Protein AF-A0A358A382-F1 (afdb_monomer_lite)

pLDDT: mean 93.75, std 5.99, range [63.0, 98.06]

Secondary structure (DSSP, 8-state):
-TTS-----THHHHHHHHHHHHHHHH-S--TTHHHHHHHHHTTT-HHHHHHHHHHHHHTT---HHHHHTTT---

Foldseek 3Di:
DVPDDDDDDPVVVVVVVVLLVLLVQLPADCFLVVQLVVCCVVVHNVVSLSVRSSVCSVVSHHNQNSCVVVVDHD

Radius of gyration: 12.21 Å; chains: 1; bounding box: 26×28×28 Å

Sequence (74 aa):
RYRRPWNWHDDLLADAEARLARWRRAGLGDAALDATRAALDDDLDTPTALAAIDAAAEAGRGGSSAAELLGVEL

Structure (mmCIF, N/CA/C/O backbone):
data_AF-A0A358A382-F1
#
_entry.id   AF-A0A358A382-F1
#
loop_
_atom_site.group_PDB
_atom_site.id
_atom_site.type_symbol
_atom_site.label_atom_id
_atom_site.label_alt_id
_atom_site.label_comp_id
_atom_site.label_asym_id
_atom_site.label_entity_id
_atom_site.label_seq_id
_atom_site.pdbx_PDB_ins_code
_atom_site.Cartn_x
_atom_site.Cartn_y
_atom_site.Cartn_z
_atom_site.occupancy
_atom_site.B_iso_or_equiv
_atom_site.auth_seq_id
_atom_site.auth_comp_id
_atom_site.auth_asym_id
_atom_site.auth_atom_id
_atom_site.pdbx_PDB_model_num
ATOM 1 N N . ARG A 1 1 ? 6.752 -3.101 -10.982 1.00 63.00 1 ARG A N 1
ATOM 2 C CA . ARG A 1 1 ? 7.290 -4.467 -10.775 1.00 63.00 1 ARG A CA 1
ATOM 3 C C . ARG A 1 1 ? 8.800 -4.362 -10.678 1.00 63.00 1 ARG A C 1
ATOM 5 O O . ARG A 1 1 ? 9.395 -3.827 -11.607 1.00 63.00 1 ARG A O 1
ATOM 12 N N . TYR A 1 2 ? 9.394 -4.847 -9.592 1.00 76.88 2 TYR A N 1
ATOM 13 C CA . TYR A 1 2 ? 10.825 -4.671 -9.305 1.00 76.88 2 TYR A CA 1
ATOM 14 C C . TYR A 1 2 ? 11.758 -5.242 -10.393 1.00 76.88 2 TYR A C 1
ATOM 16 O O . TYR A 1 2 ? 12.887 -4.800 -10.546 1.00 76.88 2 TYR A O 1
ATOM 24 N N . ARG A 1 3 ? 11.269 -6.204 -11.189 1.00 80.69 3 ARG A N 1
ATOM 25 C CA . ARG A 1 3 ? 12.021 -6.873 -12.266 1.00 80.69 3 ARG A CA 1
ATOM 26 C C . ARG A 1 3 ? 12.041 -6.119 -13.597 1.00 80.69 3 ARG A C 1
ATOM 28 O O . ARG A 1 3 ? 12.642 -6.610 -14.548 1.00 80.69 3 ARG A O 1
ATOM 35 N N . ARG A 1 4 ? 11.335 -4.989 -13.713 1.00 77.25 4 ARG A N 1
ATOM 36 C CA . ARG A 1 4 ? 11.341 -4.179 -14.938 1.00 77.25 4 ARG A CA 1
ATOM 37 C C . ARG A 1 4 ? 12.324 -3.021 -14.788 1.00 77.25 4 ARG A C 1
ATOM 39 O O . ARG A 1 4 ? 12.361 -2.429 -13.712 1.00 77.25 4 ARG A O 1
ATOM 46 N N . PRO A 1 5 ? 13.085 -2.683 -15.845 1.00 80.56 5 PRO A N 1
ATOM 47 C CA . PRO A 1 5 ? 13.908 -1.485 -15.829 1.00 80.56 5 PRO A CA 1
ATOM 48 C C . PRO A 1 5 ? 13.018 -0.275 -15.556 1.00 80.56 5 PRO A C 1
ATOM 50 O O . PRO A 1 5 ? 11.901 -0.177 -16.074 1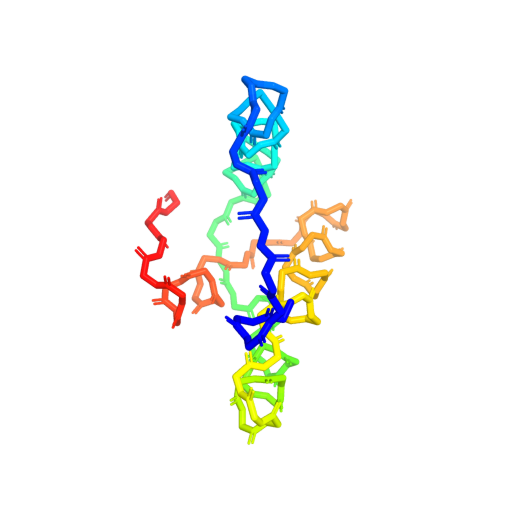.00 80.56 5 PRO A O 1
ATOM 53 N N . TRP A 1 6 ? 13.514 0.620 -14.715 1.00 84.44 6 TRP A N 1
ATOM 54 C CA . TRP A 1 6 ? 12.815 1.827 -14.323 1.00 84.44 6 TRP A CA 1
ATOM 55 C C . TRP A 1 6 ? 13.812 2.969 -14.198 1.00 84.44 6 TRP A C 1
ATOM 57 O O . TRP A 1 6 ? 14.929 2.772 -13.718 1.00 84.44 6 TRP A O 1
ATOM 67 N N . ASN A 1 7 ? 13.391 4.144 -14.653 1.00 84.38 7 ASN A N 1
ATOM 68 C CA . ASN A 1 7 ? 14.183 5.357 -14.592 1.00 84.38 7 ASN A CA 1
ATOM 69 C C . ASN A 1 7 ? 13.626 6.256 -13.499 1.00 84.38 7 ASN A C 1
ATOM 71 O O . ASN A 1 7 ? 12.421 6.490 -13.437 1.00 84.38 7 ASN A O 1
ATOM 75 N N . TRP A 1 8 ? 14.531 6.786 -12.686 1.00 84.81 8 TRP A N 1
ATOM 76 C CA . TRP A 1 8 ? 14.217 7.870 -11.772 1.00 84.81 8 TRP A CA 1
ATOM 77 C C . TRP A 1 8 ? 13.975 9.175 -12.545 1.00 84.81 8 TRP A C 1
ATOM 79 O O . TRP A 1 8 ? 14.676 9.471 -13.513 1.00 84.81 8 TRP A O 1
ATOM 89 N N . HIS A 1 9 ? 13.001 9.954 -12.086 1.00 88.38 9 HIS A N 1
ATOM 90 C CA . HIS A 1 9 ? 12.691 11.319 -12.496 1.00 88.38 9 HIS A CA 1
ATOM 91 C C . HIS A 1 9 ? 12.020 12.038 -11.317 1.00 88.38 9 HIS A C 1
ATOM 93 O O . HIS A 1 9 ? 11.344 11.396 -10.513 1.00 88.38 9 HIS A O 1
ATOM 99 N N . ASP A 1 10 ? 12.215 13.353 -11.202 1.00 88.19 10 ASP A N 1
ATOM 100 C CA . ASP A 1 10 ? 11.861 14.118 -9.994 1.00 88.19 10 ASP A CA 1
ATOM 101 C C . ASP A 1 10 ? 10.366 14.062 -9.643 1.00 88.19 10 ASP A C 1
ATOM 103 O O . ASP A 1 10 ? 10.010 14.029 -8.465 1.00 88.19 10 ASP A O 1
ATOM 107 N N . ASP A 1 11 ? 9.492 13.939 -10.646 1.00 89.75 11 ASP A N 1
ATOM 108 C CA . ASP A 1 11 ? 8.043 13.798 -10.446 1.00 89.75 11 ASP A CA 1
ATOM 109 C C . ASP A 1 11 ? 7.677 12.584 -9.573 1.00 89.75 11 ASP A C 1
ATOM 111 O O . ASP A 1 11 ? 6.684 12.610 -8.849 1.00 89.75 11 ASP A O 1
ATOM 115 N N . LEU A 1 12 ? 8.506 11.532 -9.570 1.00 90.94 12 LEU A N 1
ATOM 116 C CA . LEU A 1 12 ? 8.265 10.338 -8.754 1.00 90.94 12 LEU A CA 1
ATOM 117 C C . LEU A 1 12 ? 8.372 10.628 -7.263 1.00 90.94 12 LEU A C 1
ATOM 119 O O . LEU A 1 12 ? 7.673 9.995 -6.471 1.00 90.94 12 LEU A O 1
ATOM 123 N N . LEU A 1 13 ? 9.240 11.566 -6.877 1.00 92.75 13 LEU A N 1
ATOM 124 C CA . LEU A 1 13 ? 9.341 11.987 -5.488 1.00 92.75 13 LEU A CA 1
ATOM 125 C C . LEU A 1 13 ? 8.093 12.767 -5.080 1.00 92.75 13 LEU A C 1
ATOM 127 O O . LEU A 1 13 ? 7.510 12.466 -4.042 1.00 92.75 13 LEU A O 1
ATOM 131 N N . ALA A 1 14 ? 7.645 13.700 -5.923 1.00 94.25 14 ALA A N 1
ATOM 132 C CA . ALA A 1 14 ? 6.447 14.495 -5.660 1.00 94.25 14 ALA A CA 1
ATOM 133 C C . ALA A 1 14 ? 5.193 13.608 -5.530 1.00 94.25 14 ALA A C 1
ATOM 135 O O . ALA A 1 14 ? 4.399 13.765 -4.598 1.00 94.25 14 ALA A O 1
ATOM 136 N N . ASP A 1 15 ? 5.052 12.616 -6.412 1.00 93.44 15 ASP A N 1
ATOM 137 C CA . ASP A 1 15 ? 3.971 11.631 -6.353 1.00 93.44 15 ASP A CA 1
ATOM 138 C C . ASP A 1 15 ? 4.044 10.768 -5.083 1.00 93.44 15 ASP A C 1
ATOM 140 O O . ASP A 1 15 ? 3.021 10.500 -4.441 1.00 93.44 15 ASP A O 1
ATOM 144 N N . ALA A 1 16 ? 5.249 10.340 -4.690 1.00 93.88 16 ALA A N 1
ATOM 145 C CA . ALA A 1 16 ? 5.457 9.550 -3.480 1.00 93.88 16 ALA A CA 1
ATOM 146 C C . ALA A 1 16 ? 5.140 10.348 -2.205 1.00 93.88 16 ALA A C 1
ATOM 148 O O . ALA A 1 16 ? 4.491 9.818 -1.301 1.00 93.88 16 ALA A O 1
ATOM 149 N N . GLU A 1 17 ? 5.524 11.625 -2.140 1.00 96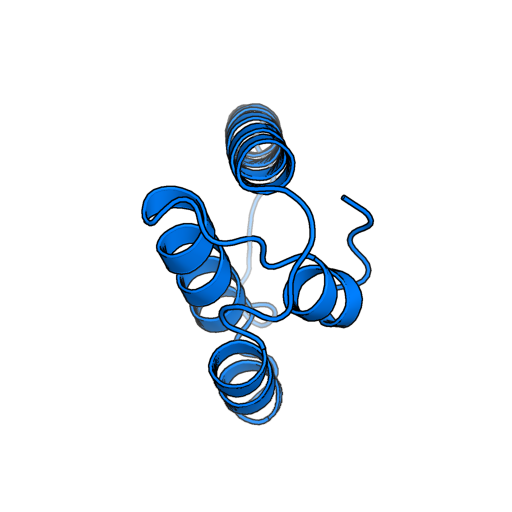.19 17 GLU A N 1
ATOM 150 C CA . GLU A 1 17 ? 5.191 12.526 -1.031 1.00 96.19 17 GLU A CA 1
ATOM 151 C C . GLU A 1 17 ? 3.677 12.736 -0.912 1.00 96.19 17 GLU A C 1
ATOM 153 O O . GLU A 1 17 ? 3.111 12.620 0.181 1.00 96.19 17 GLU A O 1
ATOM 158 N N . ALA A 1 18 ? 2.994 12.977 -2.036 1.00 96.25 18 ALA A N 1
ATOM 159 C CA . ALA A 1 18 ? 1.543 13.137 -2.066 1.00 96.25 18 ALA A CA 1
ATOM 160 C C . ALA A 1 18 ? 0.812 11.859 -1.619 1.00 96.25 18 ALA A C 1
ATOM 162 O O . ALA A 1 18 ? -0.172 11.931 -0.868 1.00 96.25 18 ALA A O 1
ATOM 163 N N . ARG A 1 19 ? 1.306 10.687 -2.042 1.00 96.62 19 ARG A N 1
ATOM 164 C CA . ARG A 1 19 ? 0.804 9.380 -1.594 1.00 96.62 19 ARG A CA 1
ATOM 165 C C . ARG A 1 19 ? 1.003 9.201 -0.088 1.00 96.62 19 ARG A C 1
ATOM 167 O O . ARG A 1 19 ? 0.031 8.927 0.616 1.00 96.62 19 ARG A O 1
ATOM 174 N N . LEU A 1 20 ? 2.211 9.437 0.424 1.00 96.31 20 LEU A N 1
ATOM 175 C CA . LEU A 1 20 ? 2.516 9.295 1.851 1.00 96.31 20 LEU A CA 1
ATOM 176 C C . LEU A 1 20 ? 1.652 10.227 2.712 1.00 96.31 20 LEU A C 1
ATOM 178 O O . LEU A 1 20 ? 1.093 9.811 3.727 1.00 96.31 20 LEU A O 1
ATOM 182 N N . ALA A 1 21 ? 1.468 11.477 2.281 1.00 96.81 21 ALA A N 1
ATOM 183 C CA . ALA A 1 21 ? 0.603 12.430 2.968 1.00 96.81 21 ALA A CA 1
ATOM 184 C C . ALA A 1 21 ? -0.862 11.961 3.021 1.00 96.81 21 ALA A C 1
ATOM 186 O O . ALA A 1 21 ? -1.556 12.203 4.011 1.00 96.81 21 ALA A O 1
ATOM 187 N N . ARG A 1 22 ? -1.358 11.280 1.978 1.00 96.69 22 ARG A N 1
ATOM 188 C CA . ARG A 1 22 ? -2.708 10.695 1.973 1.00 96.69 22 ARG A CA 1
ATOM 189 C C . ARG A 1 22 ? -2.837 9.576 2.999 1.00 96.69 22 ARG A C 1
ATOM 191 O O . ARG A 1 22 ? -3.816 9.564 3.739 1.00 96.69 22 ARG A O 1
ATOM 198 N N . TRP A 1 23 ? -1.851 8.689 3.067 1.00 97.19 23 TRP A N 1
ATOM 199 C CA . TRP A 1 23 ? -1.859 7.572 4.008 1.00 97.19 23 TRP A CA 1
ATOM 200 C C . TRP A 1 23 ? -1.811 8.058 5.457 1.00 97.19 23 TRP A C 1
ATOM 202 O O . TRP A 1 23 ? -2.632 7.636 6.266 1.00 97.19 23 TRP A O 1
ATOM 212 N N . ARG A 1 24 ? -0.959 9.045 5.761 1.00 96.62 24 ARG A N 1
ATOM 213 C CA . ARG A 1 24 ? -0.912 9.689 7.085 1.00 96.62 24 ARG A CA 1
ATOM 214 C C . ARG A 1 24 ? -2.245 10.300 7.503 1.00 96.62 24 ARG A C 1
ATOM 216 O O . ARG A 1 24 ? -2.666 10.146 8.645 1.00 96.62 24 ARG A O 1
ATOM 223 N N . ARG A 1 25 ? -2.941 10.974 6.579 1.00 96.75 25 ARG A N 1
ATOM 224 C CA . ARG A 1 25 ? -4.261 11.569 6.857 1.00 96.75 25 ARG A CA 1
ATOM 225 C C . ARG A 1 25 ? -5.347 10.534 7.146 1.00 96.75 25 ARG A C 1
ATOM 227 O O . ARG A 1 25 ? -6.291 10.869 7.851 1.00 96.75 25 ARG A O 1
ATOM 234 N N . ALA A 1 26 ? -5.236 9.323 6.604 1.00 95.75 26 ALA A N 1
ATOM 235 C CA . ALA A 1 26 ? -6.173 8.239 6.897 1.00 95.75 26 ALA A CA 1
ATOM 236 C C . ALA A 1 26 ? -5.991 7.665 8.316 1.00 95.75 26 ALA A C 1
ATOM 238 O O . ALA A 1 26 ? -6.909 7.040 8.842 1.00 95.75 26 ALA A O 1
ATOM 239 N N . GLY A 1 27 ? -4.841 7.924 8.948 1.00 91.62 27 GLY A N 1
ATOM 240 C CA . GLY A 1 27 ? -4.541 7.544 10.324 1.00 91.62 27 GLY A CA 1
ATOM 241 C C . GLY A 1 27 ? -4.047 6.106 10.480 1.00 91.62 27 GLY A C 1
ATOM 242 O O . GLY A 1 27 ? -3.740 5.411 9.511 1.00 91.62 27 GLY A O 1
ATOM 243 N N . LEU A 1 28 ? -3.951 5.669 11.736 1.00 95.12 28 LEU A N 1
ATOM 244 C CA . LEU A 1 28 ? -3.516 4.320 12.094 1.00 95.12 28 LEU A CA 1
ATOM 245 C C . LEU A 1 28 ? -4.637 3.298 11.869 1.00 95.12 28 LEU A C 1
ATOM 247 O O . LEU A 1 28 ? -5.815 3.605 12.056 1.00 95.12 28 LEU A O 1
ATOM 251 N N . GLY A 1 29 ? -4.265 2.076 11.496 1.00 95.69 29 GLY A N 1
ATOM 252 C CA . GLY A 1 29 ? -5.201 0.966 11.331 1.00 95.69 29 GLY A CA 1
ATOM 253 C C . GLY A 1 29 ? -4.624 -0.207 10.542 1.00 95.69 29 GLY A C 1
ATOM 254 O O . GLY A 1 29 ? -3.493 -0.168 10.056 1.00 95.69 29 GLY A O 1
ATOM 255 N N . ASP A 1 30 ? -5.433 -1.252 10.411 1.00 96.94 30 ASP A N 1
ATOM 256 C CA . ASP A 1 30 ? -5.109 -2.514 9.743 1.00 96.94 30 ASP A CA 1
ATOM 257 C C . ASP A 1 30 ? -5.807 -2.671 8.380 1.00 96.94 30 ASP A C 1
ATOM 259 O O . ASP A 1 30 ? -5.814 -3.754 7.787 1.00 96.94 30 ASP A O 1
ATOM 263 N N . ALA A 1 31 ? -6.384 -1.593 7.839 1.00 97.19 31 ALA A N 1
ATOM 264 C CA . ALA A 1 31 ? -7.031 -1.651 6.539 1.00 97.19 31 ALA A CA 1
ATOM 265 C C . ALA A 1 31 ? -6.023 -2.038 5.447 1.00 97.19 31 ALA A C 1
ATOM 267 O O . ALA A 1 31 ? -4.851 -1.670 5.489 1.00 97.19 31 ALA A O 1
ATOM 268 N N . ALA A 1 32 ? -6.508 -2.786 4.453 1.00 96.69 32 ALA A N 1
ATOM 269 C CA . ALA A 1 32 ? -5.710 -3.353 3.363 1.00 96.69 32 ALA A CA 1
ATOM 270 C C . ALA A 1 32 ? -4.619 -4.358 3.781 1.00 96.69 32 ALA A C 1
ATOM 272 O O . ALA A 1 32 ? -3.881 -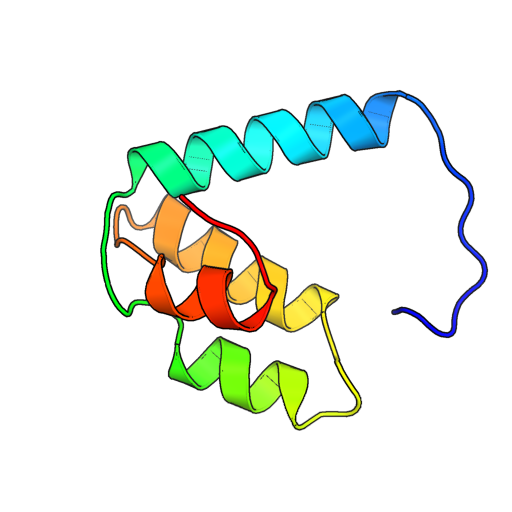4.809 2.908 1.00 96.69 32 ALA A O 1
ATOM 273 N N . LEU 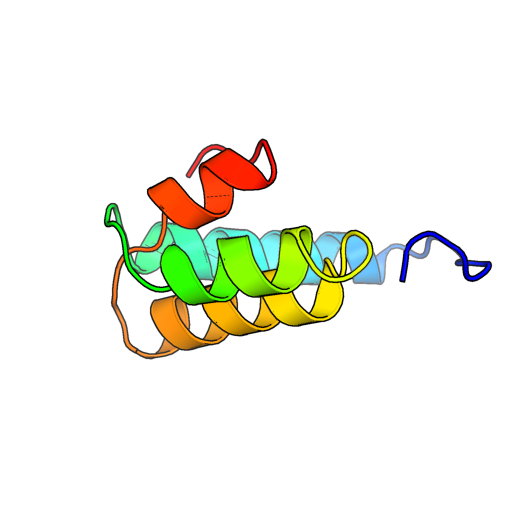A 1 33 ? -4.533 -4.773 5.051 1.00 97.50 33 LEU A N 1
ATOM 274 C CA . LEU A 1 33 ? -3.495 -5.698 5.516 1.00 97.50 33 LEU A CA 1
ATOM 275 C C . LEU A 1 33 ? -3.503 -7.038 4.763 1.00 97.50 33 LEU A C 1
ATOM 277 O O . LEU A 1 33 ? -2.473 -7.445 4.229 1.00 97.50 33 LEU A O 1
ATOM 281 N N . ASP A 1 34 ? -4.657 -7.698 4.651 1.00 98.00 34 ASP A N 1
ATOM 282 C CA . ASP A 1 34 ? -4.747 -8.999 3.971 1.00 98.00 34 ASP A CA 1
ATOM 283 C C . ASP A 1 34 ? -4.524 -8.888 2.459 1.00 98.00 34 ASP A C 1
ATOM 285 O O . ASP A 1 34 ? -3.842 -9.723 1.868 1.00 98.00 34 ASP A O 1
ATOM 289 N N . ALA A 1 35 ? -5.033 -7.822 1.835 1.00 97.56 35 ALA A N 1
ATOM 290 C CA . ALA A 1 35 ? -4.793 -7.549 0.419 1.00 97.56 35 ALA A CA 1
ATOM 291 C C . ALA A 1 35 ? -3.305 -7.274 0.140 1.00 97.56 35 ALA A C 1
ATOM 293 O O . ALA A 1 35 ? -2.761 -7.740 -0.859 1.00 97.56 35 ALA A O 1
ATOM 294 N N . THR A 1 36 ? -2.637 -6.564 1.051 1.00 97.31 36 THR A N 1
ATOM 295 C CA . THR A 1 36 ? -1.198 -6.286 0.981 1.00 97.31 36 THR A CA 1
ATOM 296 C C . THR A 1 36 ? -0.393 -7.572 1.126 1.00 97.31 36 THR A C 1
ATOM 298 O O . THR A 1 36 ? 0.505 -7.807 0.325 1.00 97.31 36 THR A O 1
ATOM 301 N N . ARG A 1 37 ? -0.744 -8.448 2.078 1.00 98.06 37 ARG A N 1
ATOM 302 C CA . ARG A 1 37 ? -0.113 -9.773 2.221 1.00 98.06 37 ARG A CA 1
ATOM 303 C C . ARG A 1 37 ? -0.253 -10.609 0.955 1.00 98.06 37 ARG A C 1
ATOM 305 O O . ARG A 1 37 ? 0.754 -11.067 0.434 1.00 98.06 37 ARG A O 1
ATOM 312 N N . ALA A 1 38 ? -1.469 -10.729 0.421 1.00 98.00 38 ALA A N 1
ATOM 313 C CA . ALA A 1 38 ? -1.720 -11.501 -0.793 1.00 98.00 38 ALA A CA 1
ATOM 314 C C . ALA A 1 38 ? -0.905 -10.989 -1.996 1.00 98.00 38 ALA A C 1
ATOM 316 O O . ALA A 1 38 ? -0.373 -11.788 -2.760 1.00 98.00 38 ALA A O 1
ATOM 317 N N . ALA A 1 39 ? -0.767 -9.667 -2.145 1.00 97.19 39 ALA A N 1
ATOM 318 C CA . ALA A 1 39 ? 0.047 -9.069 -3.203 1.00 97.19 39 ALA A CA 1
ATOM 319 C C . ALA A 1 39 ? 1.554 -9.305 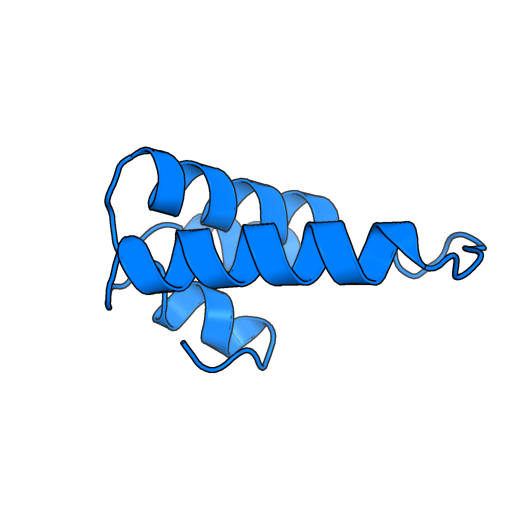-3.004 1.00 97.19 39 ALA A C 1
ATOM 321 O O . ALA A 1 39 ? 2.287 -9.509 -3.968 1.00 97.19 39 ALA A O 1
ATOM 322 N N . LEU A 1 40 ? 2.036 -9.280 -1.759 1.00 95.69 40 LEU A N 1
ATOM 323 C CA . LEU A 1 40 ? 3.440 -9.567 -1.460 1.00 95.69 40 LEU A CA 1
ATOM 324 C C . LEU A 1 40 ? 3.783 -11.048 -1.660 1.00 95.69 40 LEU A C 1
ATOM 326 O O . LEU A 1 40 ? 4.863 -11.346 -2.174 1.00 95.69 40 LEU A O 1
ATOM 330 N N . ASP A 1 41 ? 2.859 -11.950 -1.324 1.00 97.00 41 ASP A N 1
ATOM 331 C CA . ASP A 1 41 ? 2.985 -13.386 -1.585 1.00 97.00 41 ASP A CA 1
ATOM 332 C C . ASP A 1 41 ? 2.997 -13.697 -3.099 1.00 97.00 41 ASP A C 1
ATOM 334 O O . ASP A 1 41 ? 3.654 -14.648 -3.532 1.00 97.00 41 ASP A O 1
ATOM 338 N N . ASP A 1 42 ? 2.342 -12.870 -3.924 1.00 95.38 42 ASP A N 1
ATOM 339 C CA . ASP A 1 42 ? 2.366 -12.960 -5.392 1.00 95.38 42 ASP A CA 1
ATOM 340 C C . ASP A 1 42 ? 3.591 -12.257 -6.015 1.00 95.38 42 ASP A C 1
ATOM 342 O O . ASP A 1 42 ? 3.504 -11.187 -6.615 1.00 95.38 42 ASP A O 1
ATOM 346 N N . ASP A 1 43 ? 4.774 -12.870 -5.883 1.00 95.31 43 ASP A N 1
ATOM 347 C CA . ASP A 1 43 ? 6.032 -12.414 -6.518 1.00 95.31 43 ASP A CA 1
ATOM 348 C C . ASP A 1 43 ? 6.394 -10.952 -6.180 1.00 95.31 43 ASP A C 1
ATOM 350 O O . ASP A 1 43 ? 6.862 -10.197 -7.042 1.00 95.31 43 ASP A O 1
ATOM 354 N N . LEU A 1 44 ? 6.187 -10.552 -4.917 1.00 94.19 44 LEU A N 1
ATOM 355 C CA . LEU A 1 44 ? 6.435 -9.192 -4.429 1.00 94.19 44 LEU A CA 1
ATOM 356 C C . LEU A 1 44 ? 5.764 -8.139 -5.326 1.00 94.19 44 LEU A C 1
ATOM 358 O O . LEU A 1 44 ? 6.417 -7.191 -5.790 1.00 94.19 44 LEU A O 1
ATOM 362 N N . ASP A 1 45 ? 4.465 -8.301 -5.598 1.00 95.62 45 ASP A N 1
ATOM 363 C CA . ASP A 1 45 ? 3.686 -7.375 -6.419 1.00 95.62 45 ASP A CA 1
ATOM 364 C C . ASP A 1 45 ? 3.393 -6.065 -5.672 1.00 95.62 45 ASP A C 1
ATOM 366 O O . ASP A 1 45 ? 2.269 -5.731 -5.289 1.00 95.62 45 ASP A O 1
ATOM 370 N N . THR A 1 46 ? 4.453 -5.277 -5.478 1.00 94.12 46 THR A N 1
ATOM 371 C CA . THR A 1 46 ? 4.393 -3.977 -4.815 1.00 94.12 46 THR A CA 1
ATOM 372 C C . THR A 1 46 ? 3.418 -2.995 -5.476 1.00 94.12 46 THR A C 1
ATOM 374 O O . THR A 1 46 ? 2.756 -2.282 -4.730 1.00 94.12 46 THR A O 1
ATOM 377 N N . PRO A 1 47 ? 3.226 -2.944 -6.815 1.00 95.00 47 PRO A N 1
ATOM 378 C CA . PRO A 1 47 ? 2.145 -2.155 -7.410 1.00 95.00 47 PRO A CA 1
ATOM 379 C C . PRO A 1 47 ? 0.756 -2.461 -6.837 1.00 95.00 47 PRO A C 1
ATOM 381 O O . PRO A 1 47 ? 0.030 -1.530 -6.491 1.00 95.00 47 PRO A O 1
ATOM 384 N N . THR A 1 48 ? 0.401 -3.740 -6.710 1.00 96.56 48 THR A N 1
ATOM 385 C CA . THR A 1 48 ? -0.907 -4.150 -6.180 1.00 96.56 48 THR A CA 1
ATOM 386 C C . THR A 1 48 ? -1.002 -3.886 -4.678 1.00 96.56 48 THR A C 1
ATOM 388 O O . THR A 1 48 ? -2.020 -3.372 -4.214 1.00 96.56 48 THR A O 1
ATOM 391 N N . ALA A 1 49 ? 0.077 -4.130 -3.927 1.00 96.94 49 ALA A N 1
ATOM 392 C CA . ALA A 1 49 ? 0.154 -3.787 -2.506 1.00 96.94 49 ALA A CA 1
ATOM 393 C C . ALA A 1 49 ? -0.074 -2.281 -2.261 1.00 96.94 49 ALA A C 1
ATOM 395 O O . ALA A 1 49 ? -0.918 -1.897 -1.452 1.00 96.94 49 ALA A O 1
ATOM 396 N N . LEU A 1 50 ? 0.621 -1.417 -3.009 1.00 96.44 50 LEU A N 1
ATOM 397 C CA . LEU A 1 50 ? 0.472 0.040 -2.914 1.00 96.44 50 LEU A CA 1
ATOM 398 C C . LEU A 1 50 ? -0.954 0.489 -3.264 1.00 96.44 50 LEU A C 1
ATOM 400 O O . LEU A 1 50 ? -1.518 1.323 -2.558 1.00 96.44 50 LEU A O 1
ATOM 404 N N . ALA A 1 51 ? -1.555 -0.087 -4.310 1.00 97.56 51 ALA A N 1
ATOM 405 C CA . ALA A 1 51 ? -2.922 0.235 -4.717 1.00 97.56 51 ALA A CA 1
ATOM 406 C C . ALA A 1 51 ? -3.963 -0.141 -3.646 1.00 97.56 51 ALA A C 1
ATOM 408 O O . ALA A 1 51 ? -4.945 0.579 -3.458 1.00 97.56 51 ALA A O 1
ATOM 409 N N . ALA A 1 52 ? -3.747 -1.237 -2.913 1.00 97.81 52 ALA A N 1
ATOM 410 C CA . ALA A 1 52 ? -4.621 -1.630 -1.811 1.00 97.81 52 ALA A CA 1
ATOM 411 C C . ALA A 1 52 ? -4.587 -0.608 -0.658 1.00 97.81 52 ALA A C 1
ATOM 413 O O . ALA A 1 52 ? -5.641 -0.229 -0.139 1.00 97.81 52 ALA A O 1
ATOM 414 N N . ILE A 1 53 ? -3.395 -0.126 -0.289 1.00 97.38 53 ILE A N 1
ATOM 415 C CA . ILE A 1 53 ? -3.226 0.896 0.756 1.00 97.38 53 ILE A CA 1
ATOM 416 C C . ILE A 1 53 ? -3.798 2.243 0.292 1.00 97.38 53 ILE A C 1
ATOM 418 O O . ILE A 1 53 ? -4.499 2.905 1.058 1.00 97.38 53 ILE A O 1
ATOM 422 N N . ASP A 1 54 ? -3.586 2.620 -0.973 1.00 97.81 54 ASP A N 1
ATOM 423 C CA . ASP A 1 54 ? -4.195 3.817 -1.566 1.00 97.81 54 ASP A CA 1
ATOM 424 C C . ASP A 1 54 ? -5.722 3.793 -1.442 1.00 97.81 54 ASP A C 1
ATOM 426 O O . ASP A 1 54 ? -6.313 4.758 -0.957 1.00 97.81 54 ASP A O 1
ATOM 430 N N . ALA 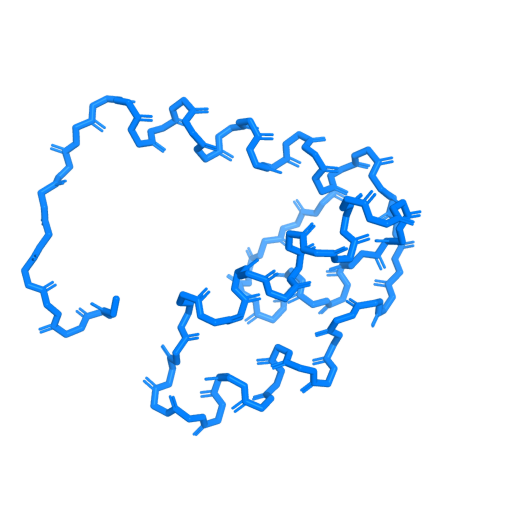A 1 55 ? -6.355 2.675 -1.807 1.00 97.75 55 ALA A N 1
ATOM 431 C CA . ALA A 1 55 ? -7.804 2.518 -1.726 1.00 97.75 55 ALA A CA 1
ATOM 432 C C . ALA A 1 55 ? -8.324 2.577 -0.277 1.00 97.75 55 ALA A C 1
ATOM 434 O O . ALA A 1 55 ? -9.401 3.120 -0.017 1.00 97.75 55 ALA A O 1
ATOM 435 N N . ALA A 1 56 ? -7.572 2.036 0.689 1.00 96.94 56 ALA A N 1
ATOM 436 C CA . ALA A 1 56 ? -7.907 2.168 2.106 1.00 96.94 56 ALA A CA 1
ATOM 437 C C . ALA A 1 56 ? -7.838 3.630 2.570 1.00 96.94 56 ALA A C 1
ATOM 439 O O . ALA A 1 56 ? -8.786 4.118 3.192 1.00 96.94 56 ALA A O 1
ATOM 440 N N . ALA A 1 57 ? -6.769 4.338 2.201 1.00 97.19 57 ALA A N 1
ATOM 441 C CA . ALA A 1 57 ? -6.571 5.731 2.572 1.00 97.19 57 ALA A CA 1
ATOM 442 C C . ALA A 1 57 ? -7.610 6.666 1.929 1.00 97.19 57 ALA A C 1
ATOM 444 O O . ALA A 1 57 ? -8.096 7.591 2.580 1.00 97.19 57 ALA A O 1
ATOM 445 N N . GLU A 1 58 ? -8.001 6.413 0.677 1.00 96.62 58 GLU A N 1
ATOM 446 C CA . GLU A 1 58 ? -9.091 7.130 -0.001 1.00 96.62 58 GLU A CA 1
ATOM 447 C C . GLU A 1 58 ? -10.446 6.912 0.677 1.00 96.62 58 GLU A C 1
ATOM 449 O O . GLU A 1 58 ? -11.241 7.844 0.785 1.00 96.62 58 GLU A O 1
ATOM 454 N N . ALA A 1 59 ? -10.684 5.713 1.209 1.00 96.50 59 ALA A N 1
ATOM 455 C CA . ALA A 1 59 ? -11.868 5.413 2.006 1.00 96.50 59 ALA A CA 1
ATOM 456 C C . ALA A 1 59 ? -11.794 5.950 3.452 1.00 96.50 59 ALA A C 1
ATOM 458 O O . ALA A 1 59 ? -12.686 5.659 4.250 1.00 96.50 59 ALA A O 1
ATOM 459 N N . GLY A 1 60 ? -10.738 6.694 3.807 1.00 96.19 60 GLY A N 1
ATOM 460 C CA . GLY A 1 60 ? -10.531 7.244 5.148 1.00 96.19 60 GLY A CA 1
ATOM 461 C C . GLY A 1 60 ? -10.250 6.185 6.215 1.00 96.19 60 GLY A C 1
ATOM 462 O O . GLY A 1 60 ? -10.500 6.433 7.392 1.00 96.19 60 GLY A O 1
ATOM 463 N N . ARG A 1 61 ? -9.776 4.997 5.819 1.00 96.88 61 ARG A N 1
ATOM 464 C CA . ARG A 1 61 ? -9.409 3.916 6.739 1.00 96.88 61 ARG A CA 1
ATOM 465 C C . ARG A 1 61 ? -7.893 3.843 6.876 1.00 96.88 61 ARG A C 1
ATOM 467 O O . ARG A 1 61 ? -7.188 3.764 5.871 1.00 96.88 61 ARG A O 1
ATOM 474 N N . GLY A 1 62 ? -7.408 3.829 8.112 1.00 94.75 62 GLY A N 1
ATOM 475 C CA . GLY A 1 62 ? -5.982 3.727 8.399 1.00 94.75 62 GLY A CA 1
ATOM 476 C C . GLY A 1 62 ? -5.395 2.384 7.967 1.00 94.75 62 GLY A C 1
ATOM 477 O O . GLY A 1 62 ? -5.964 1.334 8.261 1.00 94.75 62 GLY A O 1
ATOM 478 N N . GLY A 1 63 ? -4.266 2.430 7.260 1.00 94.88 63 GLY A N 1
ATOM 479 C CA . GLY A 1 63 ? -3.555 1.263 6.722 1.00 94.88 63 GLY A CA 1
ATOM 480 C C . GLY A 1 63 ? -2.108 1.171 7.206 1.00 94.88 63 GLY A C 1
ATOM 481 O O . GLY A 1 63 ? -1.247 0.688 6.473 1.00 94.88 63 GLY A O 1
ATOM 482 N N . SER A 1 64 ? -1.812 1.670 8.411 1.00 94.81 64 SER A N 1
ATOM 483 C CA . SER A 1 64 ? -0.453 1.697 8.969 1.00 94.81 64 SER A CA 1
ATOM 484 C C . SER A 1 64 ? 0.169 0.308 9.077 1.00 94.81 64 SER A C 1
ATOM 486 O O . SER A 1 64 ? 1.308 0.131 8.663 1.00 94.81 64 SER A O 1
ATOM 488 N N . SER A 1 65 ? -0.585 -0.709 9.502 1.00 96.62 65 SER A N 1
ATOM 489 C CA . SER A 1 65 ? -0.060 -2.082 9.565 1.00 96.62 65 SER A CA 1
ATOM 490 C C . SER A 1 65 ? 0.249 -2.667 8.184 1.00 96.62 65 SER A C 1
ATOM 492 O O . SER A 1 65 ? 1.126 -3.515 8.057 1.00 96.62 65 SER A O 1
ATOM 494 N N . ALA A 1 66 ? -0.452 -2.227 7.135 1.00 95.81 66 ALA A N 1
ATOM 495 C CA . ALA A 1 66 ? -0.140 -2.619 5.764 1.00 95.81 66 ALA A CA 1
ATOM 496 C C . ALA A 1 66 ? 1.121 -1.900 5.246 1.00 95.81 66 ALA A C 1
ATOM 498 O O . ALA A 1 66 ? 1.961 -2.523 4.600 1.00 95.81 66 ALA A O 1
ATOM 499 N N . ALA A 1 67 ? 1.286 -0.615 5.573 1.00 95.00 67 ALA A N 1
ATOM 500 C CA . ALA A 1 67 ? 2.479 0.164 5.237 1.00 95.00 67 ALA A CA 1
ATOM 501 C C . ALA A 1 67 ? 3.750 -0.370 5.930 1.00 95.00 67 ALA A C 1
ATOM 503 O O . ALA A 1 67 ? 4.810 -0.430 5.303 1.00 95.00 67 ALA A O 1
ATOM 504 N N . GLU A 1 68 ? 3.636 -0.858 7.170 1.00 96.88 68 GLU A N 1
ATOM 505 C CA . GLU A 1 68 ? 4.735 -1.497 7.908 1.00 96.88 68 GLU A CA 1
ATOM 506 C C . GLU A 1 68 ? 5.300 -2.729 7.184 1.00 96.88 68 GLU A C 1
ATOM 508 O O . GLU A 1 68 ? 6.515 -2.929 7.182 1.00 96.88 68 GLU A O 1
ATOM 513 N N . LEU A 1 69 ? 4.462 -3.519 6.497 1.00 96.12 69 LEU A N 1
ATOM 514 C CA . LEU A 1 69 ? 4.929 -4.659 5.690 1.00 96.12 69 LEU A CA 1
ATOM 515 C C . LEU A 1 69 ? 5.844 -4.233 4.532 1.00 96.12 69 LEU A C 1
ATOM 517 O O . LEU A 1 69 ? 6.634 -5.035 4.039 1.00 96.12 69 LEU A O 1
ATOM 521 N N . LEU A 1 70 ? 5.739 -2.974 4.103 1.00 94.50 70 LEU A N 1
ATOM 522 C CA . LEU A 1 70 ? 6.579 -2.363 3.074 1.00 94.50 70 LEU A CA 1
ATOM 523 C C . LEU A 1 70 ? 7.768 -1.586 3.668 1.00 94.50 70 LEU A C 1
ATOM 525 O O . LEU A 1 70 ? 8.533 -0.985 2.915 1.00 94.50 70 LEU A O 1
ATOM 529 N N . GLY A 1 71 ? 7.928 -1.579 4.997 1.00 95.50 71 GLY A N 1
ATOM 530 C CA . GLY A 1 71 ? 8.955 -0.810 5.704 1.00 95.50 71 GLY A CA 1
ATOM 531 C C . GLY A 1 71 ? 8.665 0.693 5.787 1.00 95.50 71 GLY A C 1
ATOM 532 O O . GLY A 1 71 ? 9.596 1.477 5.963 1.00 95.50 71 GLY A O 1
ATOM 533 N N . VAL A 1 72 ? 7.402 1.105 5.628 1.00 94.44 72 VAL A N 1
ATOM 534 C CA . VAL A 1 72 ? 6.978 2.510 5.682 1.00 94.44 72 VAL A CA 1
ATOM 535 C C . VAL A 1 72 ? 6.315 2.807 7.027 1.00 94.44 72 VAL A C 1
ATOM 537 O O . VAL A 1 72 ? 5.306 2.198 7.371 1.00 94.44 72 VAL A O 1
ATOM 540 N N . GLU A 1 73 ? 6.856 3.781 7.758 1.00 92.31 73 GLU A N 1
ATOM 541 C CA . GLU A 1 73 ? 6.298 4.288 9.019 1.00 92.31 73 GLU A CA 1
ATOM 542 C C . GLU A 1 73 ? 5.395 5.510 8.754 1.00 92.31 73 GLU A C 1
ATOM 544 O O . GLU A 1 73 ? 5.812 6.465 8.081 1.00 92.31 73 GLU A O 1
ATOM 549 N N . LEU A 1 74 ? 4.147 5.469 9.244 1.00 89.19 74 LEU A N 1
ATOM 550 C CA . LEU A 1 74 ? 3.120 6.496 8.999 1.00 89.19 74 LEU A CA 1
ATOM 551 C C . LEU A 1 74 ? 2.970 7.493 10.142 1.00 89.19 74 LEU A C 1
ATOM 553 O O . LEU A 1 74 ? 2.690 7.058 11.277 1.00 89.19 74 LEU A O 1
#